Protein AF-A0A937VZU4-F1 (afdb_monomer_lite)

InterPro domains:
  IPR018833 Rv2993c-like, N-terminal [PF10370] (1-71)
  IPR036663 Fumarylacetoacetase-like, C-terminal domain superfamily [G3DSA:3.90.850.10] (1-90)
  IPR051121 Fumarylacetoacetate hydrolase [PTHR42796] (1-89)

Foldseek 3Di:
DAWFFKDAPNQTFIWHDDPQKTQGLVPPPDPADRALVSLCVVPPVSVVSRVCSVVVPPRIDGNVRIGTDDSHNDDPDDDDDPPPDPVNVD

Organism: Tectimicrobiota bacterium (NCBI:txid2528274)

Sequence (90 aa):
MKLVTFTHAGSTRVGTVVGEEVADVSGQGRNVPQDMLAFLEQGASAMAQAREVEASGRGRLALADVCLEAPIRRPPKILAVGLNYRDHIE

Structure (mmCIF, N/CA/C/O backbone):
data_AF-A0A937VZU4-F1
#
_entry.id   AF-A0A937VZU4-F1
#
loop_
_atom_site.group_PDB
_atom_site.id
_atom_site.type_symbol
_atom_site.label_atom_id
_atom_site.label_alt_id
_atom_site.label_comp_id
_atom_site.label_asym_id
_atom_site.label_entity_id
_atom_site.label_seq_id
_atom_site.pdbx_PDB_ins_code
_atom_site.Cartn_x
_atom_site.Cartn_y
_atom_site.Cartn_z
_atom_site.occupancy
_atom_site.B_iso_or_equiv
_atom_site.auth_seq_id
_atom_site.auth_comp_id
_atom_site.auth_asym_id
_atom_site.auth_atom_id
_atom_site.pdbx_PDB_model_num
ATOM 1 N N . MET A 1 1 ? 3.482 -9.746 6.225 1.00 91.88 1 MET A N 1
ATOM 2 C CA . MET A 1 1 ? 2.832 -8.444 6.005 1.00 91.88 1 MET A CA 1
ATOM 3 C C . MET A 1 1 ? 2.856 -8.087 4.529 1.00 91.88 1 MET A C 1
ATOM 5 O O . MET A 1 1 ? 3.917 -8.146 3.916 1.00 91.88 1 MET A O 1
ATOM 9 N N . LYS A 1 2 ? 1.700 -7.710 3.984 1.00 96.38 2 LYS A N 1
ATOM 10 C C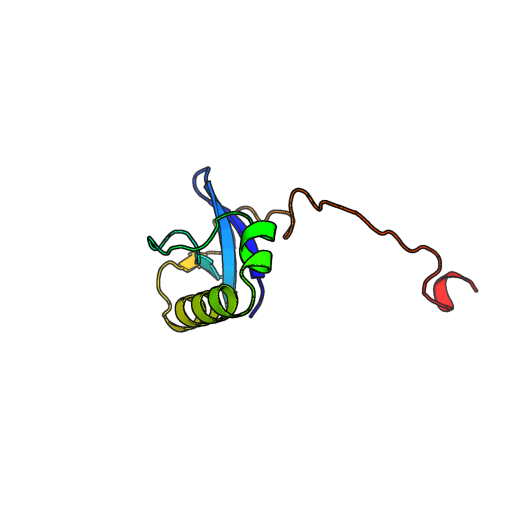A . LYS A 1 2 ? 1.542 -7.133 2.644 1.00 96.38 2 LYS A CA 1
ATOM 11 C C . LYS A 1 2 ? 1.020 -5.706 2.817 1.00 96.38 2 LYS A C 1
ATOM 13 O O . LYS A 1 2 ? -0.103 -5.551 3.281 1.00 96.38 2 LYS A O 1
ATOM 18 N N . LEU A 1 3 ? 1.830 -4.691 2.521 1.00 96.94 3 LEU A N 1
ATOM 19 C CA . LEU A 1 3 ? 1.418 -3.285 2.614 1.00 96.94 3 LEU A CA 1
ATOM 20 C C . LEU A 1 3 ? 0.566 -2.893 1.406 1.00 96.94 3 LEU A C 1
ATOM 22 O O . LEU A 1 3 ? 0.809 -3.370 0.297 1.00 96.94 3 LEU A O 1
ATOM 26 N N . VAL A 1 4 ? -0.398 -2.002 1.615 1.00 97.69 4 VAL A N 1
ATOM 27 C CA . VAL A 1 4 ? -1.275 -1.505 0.557 1.00 97.69 4 VAL A CA 1
ATOM 28 C C . VAL A 1 4 ? -1.621 -0.038 0.772 1.00 97.69 4 VAL A C 1
ATOM 30 O O . VAL A 1 4 ? -1.757 0.411 1.908 1.00 97.69 4 VAL A O 1
ATOM 33 N N . THR A 1 5 ? -1.780 0.698 -0.326 1.00 97.88 5 THR A N 1
ATOM 34 C CA . THR A 1 5 ? -2.472 1.989 -0.325 1.00 97.88 5 THR A CA 1
ATOM 35 C C . THR A 1 5 ? -3.868 1.743 -0.866 1.00 97.88 5 THR A C 1
ATOM 37 O O . THR A 1 5 ? -4.019 1.140 -1.928 1.00 97.88 5 THR A O 1
ATOM 40 N N . PHE A 1 6 ? -4.889 2.157 -0.127 1.00 97.56 6 PHE A N 1
ATOM 41 C CA . PHE A 1 6 ? -6.278 1.914 -0.496 1.00 97.56 6 PHE A CA 1
ATOM 42 C C . PHE A 1 6 ? -7.124 3.157 -0.255 1.00 97.56 6 PHE A C 1
ATOM 44 O O . PHE A 1 6 ? -6.832 3.954 0.639 1.00 97.56 6 PHE A O 1
ATOM 51 N N . THR A 1 7 ? -8.192 3.297 -1.029 1.00 97.50 7 THR A N 1
ATOM 52 C CA . THR A 1 7 ? -9.209 4.327 -0.852 1.00 97.50 7 THR A CA 1
ATOM 53 C C . THR A 1 7 ? -10.503 3.683 -0.366 1.00 97.50 7 THR A C 1
ATOM 55 O O . THR A 1 7 ? -11.013 2.748 -0.979 1.00 97.50 7 THR A O 1
ATOM 58 N N . HIS A 1 8 ? -11.050 4.194 0.737 1.00 96.44 8 HIS A N 1
ATOM 59 C CA . HIS A 1 8 ? -12.345 3.782 1.282 1.00 96.44 8 HIS A CA 1
ATOM 60 C C . HIS A 1 8 ? -13.087 5.006 1.820 1.00 96.44 8 HIS A C 1
ATOM 62 O O . HIS A 1 8 ? -12.502 5.802 2.559 1.00 96.44 8 HIS A O 1
ATOM 68 N N . ALA A 1 9 ? -14.361 5.159 1.442 1.00 94.50 9 ALA A N 1
ATOM 69 C CA . ALA A 1 9 ? -15.200 6.308 1.800 1.00 94.50 9 ALA A CA 1
ATOM 70 C C . ALA A 1 9 ? -14.534 7.675 1.508 1.00 94.50 9 ALA A C 1
ATOM 72 O O . ALA A 1 9 ? -14.586 8.597 2.316 1.00 94.50 9 ALA A O 1
ATOM 73 N N . GLY A 1 10 ? -13.854 7.791 0.360 1.00 95.25 10 GLY A N 1
ATOM 74 C CA . GLY A 1 10 ? -13.184 9.025 -0.075 1.00 95.25 10 GLY A CA 1
ATOM 75 C C . GLY A 1 10 ? -11.852 9.338 0.620 1.00 95.25 10 GLY A C 1
ATOM 76 O O . GLY A 1 10 ? -11.224 10.341 0.291 1.00 95.25 10 GLY A O 1
ATOM 77 N N . SER A 1 11 ? -11.391 8.490 1.545 1.00 93.81 11 SER A N 1
ATOM 78 C CA . SER A 1 11 ? -10.098 8.638 2.222 1.00 93.81 11 SER A CA 1
ATOM 79 C C . SER A 1 11 ? -9.100 7.593 1.726 1.00 93.81 11 SER A C 1
ATOM 81 O O . SER A 1 11 ? -9.364 6.390 1.810 1.00 93.81 11 SER A O 1
ATOM 83 N N . THR A 1 12 ? -7.956 8.064 1.224 1.00 95.81 12 THR A N 1
ATOM 84 C CA . THR A 1 12 ? -6.821 7.233 0.796 1.00 95.81 12 THR A CA 1
ATOM 85 C C . THR A 1 12 ? -5.797 7.103 1.918 1.00 95.81 12 THR A C 1
ATOM 87 O O . THR A 1 12 ? -5.375 8.111 2.482 1.00 95.81 12 THR A O 1
ATOM 90 N N . ARG A 1 13 ? -5.394 5.871 2.237 1.00 94.94 13 ARG A N 1
ATOM 91 C CA . ARG A 1 13 ? -4.612 5.550 3.439 1.00 94.94 13 ARG A CA 1
ATOM 92 C C . ARG A 1 13 ? -3.755 4.295 3.275 1.00 94.94 13 ARG A C 1
ATOM 94 O O . ARG A 1 13 ? -3.959 3.507 2.351 1.00 94.94 13 ARG A O 1
ATOM 101 N N . VAL A 1 14 ? -2.813 4.109 4.202 1.00 95.69 14 VAL A N 1
ATOM 102 C CA . VAL A 1 14 ? -1.971 2.909 4.313 1.00 95.69 14 VAL A CA 1
ATOM 103 C C . VAL A 1 14 ? -2.690 1.820 5.109 1.00 95.69 14 VAL A C 1
ATOM 105 O O . VAL A 1 14 ? -3.237 2.065 6.187 1.00 95.69 14 VAL A O 1
ATOM 108 N N . GLY A 1 15 ? -2.641 0.596 4.593 1.00 95.62 15 GLY A N 1
ATOM 109 C CA . GLY A 1 15 ? -3.157 -0.599 5.246 1.00 95.62 15 GLY A CA 1
ATOM 110 C C . GLY A 1 15 ? -2.244 -1.812 5.093 1.00 95.62 15 GLY A C 1
ATOM 111 O O . GLY A 1 15 ? -1.230 -1.773 4.388 1.00 95.62 15 GLY A O 1
ATOM 112 N N . THR A 1 16 ? -2.631 -2.918 5.730 1.00 96.06 16 THR A N 1
ATOM 113 C CA . THR A 1 16 ? -2.041 -4.244 5.499 1.00 96.06 16 THR A CA 1
ATOM 114 C C . THR A 1 16 ? -3.100 -5.246 5.049 1.00 96.06 16 THR A C 1
ATOM 116 O O . THR A 1 16 ? -4.195 -5.289 5.602 1.00 96.06 16 THR A O 1
ATOM 119 N N . VAL A 1 17 ? -2.790 -6.064 4.042 1.00 97.06 17 VAL A N 1
ATOM 120 C CA . VAL A 1 17 ? -3.696 -7.120 3.563 1.00 97.06 17 VAL A CA 1
ATOM 121 C C . VAL A 1 17 ? -3.526 -8.378 4.414 1.00 97.06 17 VAL A C 1
ATOM 123 O O . VAL A 1 17 ? -2.412 -8.899 4.534 1.00 97.06 17 VAL A O 1
ATOM 126 N N . VAL A 1 18 ? -4.636 -8.889 4.951 1.00 95.88 18 VAL A N 1
ATOM 127 C CA . VAL A 1 18 ? -4.733 -10.152 5.699 1.00 95.88 18 VAL A CA 1
ATOM 128 C C . VAL A 1 18 ? -5.900 -10.955 5.142 1.00 95.88 18 VAL A C 1
ATOM 130 O O . VAL A 1 18 ? -7.053 -10.586 5.330 1.00 95.88 18 VAL A O 1
ATOM 133 N N . GLY A 1 19 ? -5.605 -12.051 4.439 1.00 95.81 19 GLY A N 1
ATOM 134 C CA . GLY A 1 19 ? -6.638 -12.800 3.720 1.00 95.81 19 GLY A CA 1
ATOM 135 C C . GLY A 1 19 ? -7.348 -11.911 2.694 1.00 95.81 19 GLY A C 1
ATOM 136 O O . GLY A 1 19 ? -6.686 -11.320 1.841 1.00 95.81 19 GLY A O 1
ATOM 137 N N . GLU A 1 20 ? -8.671 -11.806 2.817 1.00 96.94 20 GLU A N 1
ATOM 138 C CA . GLU A 1 20 ? -9.543 -10.963 1.985 1.00 96.94 20 GLU A CA 1
ATOM 139 C C . GLU A 1 20 ? -9.940 -9.652 2.676 1.00 96.94 20 GLU A C 1
ATOM 141 O O . GLU A 1 20 ? -10.946 -9.038 2.335 1.00 96.94 20 GLU A O 1
ATOM 146 N N . GLU A 1 21 ? -9.153 -9.207 3.652 1.00 97.69 21 GLU A N 1
ATOM 147 C CA . GLU A 1 21 ? -9.398 -7.971 4.386 1.00 97.69 21 GLU A CA 1
ATOM 148 C C . GLU A 1 21 ? -8.183 -7.042 4.345 1.00 97.69 21 GLU A C 1
ATOM 150 O O . GLU A 1 21 ? -7.029 -7.466 4.226 1.00 97.69 21 GLU A O 1
ATOM 155 N N . VAL A 1 22 ? -8.445 -5.751 4.525 1.00 97.06 22 VAL A N 1
ATOM 156 C CA . VAL A 1 22 ? -7.445 -4.713 4.759 1.00 97.06 22 VAL A CA 1
ATOM 157 C C . VAL A 1 22 ? -7.556 -4.244 6.206 1.00 97.06 22 VAL A C 1
ATOM 159 O O . VAL A 1 22 ? -8.608 -3.782 6.637 1.00 97.06 22 VAL A O 1
ATOM 162 N N . ALA A 1 23 ? -6.466 -4.355 6.966 1.00 95.19 23 ALA A N 1
ATOM 163 C CA . ALA A 1 23 ? -6.301 -3.634 8.225 1.00 95.19 23 ALA A CA 1
ATOM 164 C C . ALA A 1 23 ? -5.906 -2.192 7.926 1.00 95.19 23 ALA A C 1
ATOM 166 O O . ALA A 1 23 ? -4.839 -1.948 7.360 1.00 95.19 23 ALA A O 1
ATOM 167 N N . ASP A 1 24 ? -6.727 -1.242 8.350 1.00 93.88 24 ASP A N 1
ATOM 168 C CA . ASP A 1 24 ? -6.386 0.171 8.270 1.00 93.88 24 ASP A CA 1
ATOM 169 C C . ASP A 1 24 ? -5.389 0.569 9.367 1.00 93.88 24 ASP A C 1
ATOM 171 O O . ASP A 1 24 ? -5.725 0.629 10.553 1.00 93.88 24 ASP A O 1
ATOM 175 N N . VAL A 1 25 ? -4.153 0.869 8.962 1.00 90.62 25 VAL A N 1
ATOM 176 C CA . VAL A 1 25 ? -3.065 1.225 9.884 1.00 90.62 25 VAL A CA 1
ATOM 177 C C . VAL A 1 25 ? -3.199 2.671 10.376 1.00 90.62 25 VAL A C 1
ATOM 179 O O . VAL A 1 25 ? -2.822 2.980 11.507 1.00 90.62 25 VAL A O 1
ATOM 182 N N . SER A 1 26 ? -3.755 3.555 9.546 1.00 81.38 26 SER A N 1
ATOM 183 C CA . SER A 1 26 ? -3.774 5.007 9.782 1.00 81.38 26 SER A CA 1
ATOM 184 C C . SER A 1 26 ? -5.092 5.532 10.372 1.00 81.38 26 SER A C 1
ATOM 186 O O . SER A 1 26 ? -5.103 6.569 11.030 1.00 81.38 26 SER A O 1
ATOM 188 N N . GLY A 1 27 ? -6.209 4.818 10.198 1.00 74.31 27 GLY A N 1
ATOM 189 C CA . GLY A 1 27 ? -7.540 5.251 10.646 1.00 74.31 27 GLY A CA 1
ATOM 190 C C . GLY A 1 27 ? -7.843 5.059 12.135 1.00 74.31 27 GLY A C 1
ATOM 191 O O . GLY A 1 27 ? -8.900 5.473 12.597 1.00 74.31 27 GLY A O 1
ATOM 192 N N . GLN A 1 28 ? -6.937 4.457 12.910 1.00 68.81 28 GLN A N 1
ATOM 193 C CA . GLN A 1 28 ? -7.145 4.129 14.332 1.00 68.81 28 GLN A CA 1
ATOM 194 C C . GLN A 1 28 ? -6.665 5.240 15.295 1.00 68.81 28 GLN A C 1
ATOM 196 O O . GLN A 1 28 ? -6.308 4.954 16.436 1.00 68.81 28 GLN A O 1
ATOM 201 N N . GLY A 1 29 ? -6.581 6.500 14.846 1.00 65.50 29 GLY A N 1
ATOM 202 C CA . GLY A 1 29 ? -6.062 7.614 15.663 1.00 65.50 29 GLY A CA 1
ATOM 203 C C . GLY A 1 29 ? -4.573 7.484 16.017 1.00 65.50 29 GLY A C 1
ATOM 204 O O . GLY A 1 29 ? -4.096 8.104 16.967 1.00 65.50 29 GLY A O 1
ATOM 205 N N . ARG A 1 30 ? -3.840 6.646 15.275 1.00 71.06 30 ARG A N 1
ATOM 206 C CA . ARG A 1 30 ? -2.405 6.425 15.456 1.00 71.06 30 ARG A CA 1
ATOM 207 C C . ARG A 1 30 ? -1.609 7.541 14.787 1.00 71.06 30 ARG A C 1
ATOM 209 O O . ARG A 1 30 ? -2.013 8.061 13.750 1.00 71.06 30 ARG A O 1
ATOM 216 N N . ASN A 1 31 ? -0.442 7.860 15.346 1.00 79.88 31 ASN A N 1
ATOM 217 C CA . ASN A 1 31 ? 0.510 8.789 14.734 1.00 79.88 31 ASN A CA 1
ATOM 218 C C . ASN A 1 31 ? 1.283 8.097 13.599 1.00 79.88 31 ASN A C 1
ATOM 220 O O . ASN A 1 31 ? 2.488 7.869 13.695 1.00 79.88 31 ASN A O 1
ATOM 224 N N . VAL A 1 32 ? 0.553 7.690 12.561 1.00 86.06 32 VAL A N 1
ATOM 225 C CA . VAL A 1 32 ? 1.085 7.027 11.374 1.00 86.06 32 VAL A CA 1
ATOM 226 C C . VAL A 1 32 ? 0.626 7.808 10.142 1.00 86.06 32 VAL A C 1
ATOM 228 O O . VAL A 1 32 ? -0.566 8.105 10.026 1.00 86.06 32 VAL A O 1
ATOM 231 N N . PRO A 1 33 ? 1.533 8.147 9.212 1.00 90.81 33 PRO A N 1
ATOM 232 C CA . PRO A 1 33 ? 1.168 8.837 7.986 1.00 90.81 33 PRO A CA 1
ATOM 233 C C . PRO A 1 33 ? 0.161 8.036 7.156 1.00 90.81 33 PRO A C 1
ATOM 235 O O . PRO A 1 33 ? 0.240 6.814 7.055 1.00 90.81 33 PRO A O 1
ATOM 238 N N . GLN A 1 34 ? -0.770 8.746 6.520 1.00 92.25 34 GLN A N 1
ATOM 239 C CA . GLN A 1 34 ? -1.713 8.155 5.562 1.00 92.25 34 GLN A CA 1
ATOM 240 C C . GLN A 1 34 ? -1.078 7.929 4.181 1.00 92.25 34 GLN A C 1
ATOM 242 O O . GLN A 1 34 ? -1.613 7.176 3.372 1.00 92.25 34 GLN A O 1
ATOM 247 N N . ASP A 1 35 ? 0.054 8.579 3.907 1.00 93.88 35 ASP A N 1
ATOM 248 C CA . ASP A 1 35 ? 0.825 8.423 2.676 1.00 93.88 35 ASP A CA 1
ATOM 249 C C . ASP A 1 35 ? 1.903 7.339 2.840 1.00 93.88 35 ASP A C 1
ATOM 251 O O . ASP A 1 35 ? 2.630 7.321 3.835 1.00 93.88 35 ASP A O 1
ATOM 255 N N . MET A 1 36 ? 2.019 6.444 1.853 1.00 96.50 36 MET A N 1
ATOM 256 C CA . MET A 1 36 ? 2.949 5.312 1.907 1.00 96.50 36 MET A CA 1
ATOM 257 C C . MET A 1 36 ? 4.415 5.743 1.943 1.00 96.50 36 MET A C 1
ATOM 259 O O . MET A 1 36 ? 5.215 5.090 2.605 1.00 96.50 36 MET A O 1
ATOM 263 N N . LEU A 1 37 ? 4.796 6.816 1.246 1.00 96.25 37 LEU A N 1
ATOM 264 C CA . LEU A 1 37 ? 6.189 7.255 1.250 1.00 96.25 37 LEU A CA 1
ATOM 265 C C . LEU A 1 37 ? 6.569 7.751 2.648 1.00 96.25 37 LEU A C 1
ATOM 267 O O . LEU A 1 37 ? 7.525 7.245 3.230 1.00 96.25 37 LEU A O 1
ATOM 271 N N . ALA A 1 38 ? 5.750 8.634 3.225 1.00 94.88 38 ALA A N 1
ATOM 272 C CA . ALA A 1 38 ? 5.949 9.12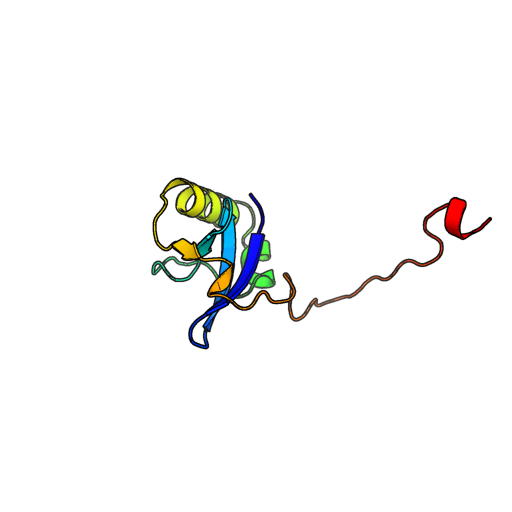4 4.588 1.00 94.88 38 ALA A CA 1
ATOM 273 C C . ALA A 1 38 ? 5.900 7.991 5.634 1.00 94.88 38 ALA A C 1
ATOM 275 O O . ALA A 1 38 ? 6.654 8.002 6.606 1.00 94.88 38 ALA A O 1
ATOM 276 N N . PHE A 1 39 ? 5.036 6.988 5.436 1.00 95.50 39 PHE A N 1
ATOM 277 C CA . PHE A 1 39 ? 4.998 5.783 6.268 1.00 95.50 39 PHE A CA 1
ATOM 278 C C . PHE A 1 39 ? 6.330 5.019 6.227 1.00 95.50 39 PHE A C 1
ATOM 280 O O . PHE A 1 39 ? 6.873 4.663 7.272 1.00 95.50 39 PHE A O 1
ATOM 287 N N . LEU A 1 40 ? 6.874 4.783 5.030 1.00 95.62 40 LEU A N 1
ATOM 288 C CA . LEU A 1 40 ? 8.136 4.061 4.850 1.00 95.62 40 LEU A CA 1
ATOM 289 C C . LEU A 1 40 ? 9.333 4.844 5.406 1.00 95.62 40 LEU A C 1
ATOM 291 O O . LEU A 1 40 ? 10.235 4.238 5.983 1.00 95.62 40 LEU A O 1
ATOM 295 N N . GLU A 1 41 ? 9.328 6.173 5.289 1.00 95.38 41 GLU A N 1
ATOM 296 C CA . GLU A 1 41 ? 10.369 7.058 5.832 1.00 95.38 41 GLU A CA 1
ATOM 297 C C . GLU A 1 41 ? 10.484 6.987 7.363 1.00 95.38 41 GLU A C 1
ATOM 299 O O . GLU A 1 41 ? 11.574 7.160 7.907 1.00 95.38 41 GLU A O 1
ATOM 304 N N . GLN A 1 42 ? 9.398 6.663 8.074 1.00 94.50 42 GLN A N 1
ATOM 305 C CA . GLN A 1 42 ? 9.441 6.416 9.523 1.00 94.50 42 GLN A CA 1
ATOM 306 C C . GLN A 1 42 ? 10.113 5.082 9.897 1.00 94.50 42 GLN A C 1
ATOM 308 O O . GLN A 1 42 ? 10.489 4.870 11.054 1.00 94.50 42 GLN A O 1
ATOM 313 N N . GLY A 1 43 ? 10.283 4.172 8.937 1.00 94.62 43 GLY A N 1
ATOM 314 C CA . GLY A 1 43 ? 11.044 2.941 9.103 1.00 94.62 43 GLY A CA 1
ATOM 315 C C . GLY A 1 43 ? 10.464 1.985 10.151 1.00 94.62 43 GLY A C 1
ATOM 316 O O . GLY A 1 43 ? 9.282 1.639 10.141 1.00 94.62 43 GLY A O 1
ATOM 317 N N . ALA A 1 44 ? 11.326 1.494 11.045 1.00 95.06 44 ALA A N 1
ATOM 318 C CA . ALA A 1 44 ? 11.012 0.372 11.932 1.00 95.06 44 ALA A CA 1
ATOM 319 C C . ALA A 1 44 ? 9.835 0.637 12.889 1.00 95.06 44 ALA A C 1
ATOM 321 O O . ALA A 1 44 ? 9.076 -0.289 13.182 1.00 95.06 44 ALA A O 1
ATOM 322 N N . SER A 1 45 ? 9.654 1.878 13.352 1.00 92.88 45 SER A N 1
ATOM 323 C CA . SER A 1 45 ? 8.568 2.234 14.273 1.00 92.88 45 SER A CA 1
ATOM 324 C C . SER A 1 45 ? 7.196 2.117 13.602 1.00 92.88 45 SER A C 1
ATOM 326 O O . SER A 1 45 ? 6.285 1.513 14.167 1.00 92.88 45 SER A O 1
ATOM 328 N N . ALA A 1 46 ? 7.052 2.615 12.373 1.00 93.31 46 ALA A N 1
ATOM 329 C CA . ALA A 1 46 ? 5.829 2.486 11.585 1.00 93.31 46 ALA A CA 1
ATOM 330 C C . ALA A 1 46 ? 5.549 1.022 11.206 1.00 93.31 46 ALA A C 1
ATOM 332 O O . ALA A 1 46 ? 4.411 0.557 11.297 1.00 93.31 46 ALA A O 1
ATOM 333 N N . MET A 1 47 ? 6.592 0.250 10.882 1.00 95.00 47 MET A N 1
ATOM 334 C CA . MET A 1 47 ? 6.454 -1.182 10.596 1.00 95.00 47 MET A CA 1
ATOM 335 C C . MET A 1 47 ? 5.996 -1.990 11.816 1.00 95.00 47 MET A C 1
ATOM 337 O O . MET A 1 47 ? 5.172 -2.891 11.668 1.00 95.00 47 MET A O 1
ATOM 341 N N . ALA A 1 48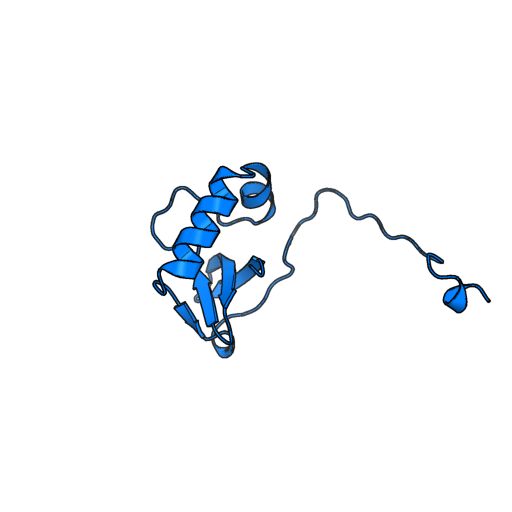 ? 6.499 -1.685 13.016 1.00 94.12 48 ALA A N 1
ATOM 342 C CA . ALA A 1 48 ? 6.038 -2.321 14.252 1.00 94.12 48 ALA A CA 1
ATOM 343 C C . ALA A 1 48 ? 4.555 -2.014 14.506 1.00 94.12 48 ALA A C 1
ATOM 345 O O . ALA A 1 48 ? 3.763 -2.925 14.743 1.00 94.12 48 ALA A O 1
ATOM 346 N N . GLN A 1 49 ? 4.159 -0.753 14.330 1.00 91.75 49 GLN A N 1
ATOM 347 C CA . GLN A 1 49 ? 2.768 -0.329 14.441 1.00 91.75 49 GLN A CA 1
ATOM 348 C C . GLN A 1 49 ? 1.845 -1.044 13.442 1.00 91.75 49 GLN A C 1
ATOM 350 O O . GLN A 1 49 ? 0.769 -1.501 13.822 1.00 91.75 49 GLN A O 1
ATOM 355 N N . ALA A 1 50 ? 2.270 -1.209 12.187 1.00 93.00 50 ALA A N 1
ATOM 356 C CA . ALA A 1 50 ? 1.504 -1.960 11.196 1.00 93.00 50 ALA A CA 1
ATOM 357 C C . ALA A 1 50 ? 1.335 -3.440 11.584 1.00 93.00 50 ALA A C 1
ATOM 359 O O . ALA A 1 50 ? 0.253 -3.993 11.393 1.00 93.00 50 ALA A O 1
ATOM 360 N N . ARG A 1 51 ? 2.357 -4.075 12.184 1.00 94.69 51 ARG A N 1
ATOM 361 C CA . ARG A 1 51 ? 2.255 -5.456 12.702 1.00 94.69 51 ARG A CA 1
ATOM 362 C C . ARG A 1 51 ? 1.254 -5.566 13.844 1.00 94.69 51 ARG A C 1
ATOM 364 O O . ARG A 1 51 ? 0.499 -6.528 13.889 1.00 94.69 51 ARG A O 1
ATOM 371 N N . GLU A 1 52 ? 1.242 -4.598 14.756 1.00 92.94 52 GLU A N 1
ATOM 372 C CA . GLU A 1 52 ? 0.281 -4.572 15.863 1.00 92.94 52 GLU A CA 1
ATOM 373 C C . GLU A 1 52 ? -1.156 -4.462 15.353 1.00 92.94 52 GLU A C 1
ATOM 375 O O . GLU A 1 52 ? -2.025 -5.203 15.807 1.00 92.94 52 GLU A O 1
ATOM 380 N N . VAL A 1 53 ? -1.408 -3.580 14.380 1.00 91.62 53 VAL A N 1
ATOM 381 C CA . VAL A 1 53 ? -2.735 -3.453 13.761 1.00 91.62 53 VAL A CA 1
ATOM 382 C C . VAL A 1 53 ? -3.108 -4.752 13.042 1.00 91.62 53 VAL A C 1
ATOM 384 O O . VAL A 1 53 ? -4.202 -5.273 13.269 1.00 91.62 53 VAL A O 1
ATOM 387 N N . GLU A 1 54 ? -2.180 -5.325 12.264 1.00 92.75 54 GLU A N 1
ATOM 388 C CA . GLU A 1 54 ? -2.350 -6.616 11.584 1.00 92.75 54 GLU A CA 1
ATOM 389 C C . GLU A 1 54 ? -2.706 -7.740 12.570 1.00 92.75 54 GLU A C 1
ATOM 391 O O . GLU A 1 54 ? -3.579 -8.548 12.272 1.00 92.75 54 GLU A O 1
ATOM 396 N N . ALA A 1 55 ? -2.089 -7.779 13.752 1.00 93.44 55 ALA A N 1
ATOM 397 C CA . ALA A 1 55 ? -2.362 -8.788 14.776 1.00 93.44 55 ALA A CA 1
ATOM 398 C C . ALA A 1 55 ? -3.645 -8.514 15.580 1.00 93.44 55 ALA A C 1
ATOM 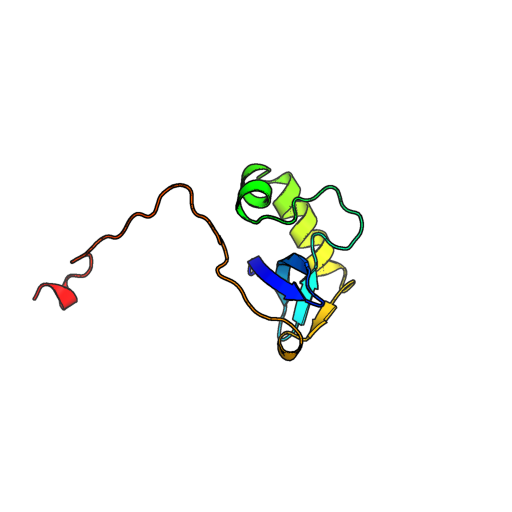400 O O . ALA A 1 55 ? -4.280 -9.448 16.061 1.00 93.44 55 ALA A O 1
ATOM 401 N N . SER A 1 56 ? -4.042 -7.247 15.731 1.00 90.50 56 SER A N 1
ATOM 402 C CA . SER A 1 56 ? -5.188 -6.860 16.567 1.00 90.50 56 SER A CA 1
ATOM 403 C C . SER A 1 56 ? -6.545 -7.308 16.019 1.00 90.50 56 SER A C 1
ATOM 405 O O . SER A 1 56 ? -7.507 -7.401 16.780 1.00 90.50 56 SER A O 1
ATOM 407 N N . GLY A 1 57 ? -6.650 -7.505 14.700 1.00 85.12 57 GLY A N 1
ATOM 408 C CA . GLY A 1 57 ? -7.919 -7.787 14.021 1.00 85.12 57 GLY A CA 1
ATOM 409 C C . GLY A 1 57 ? -8.926 -6.627 14.027 1.00 85.12 57 GLY A C 1
ATOM 410 O O . GLY A 1 57 ? -10.051 -6.807 13.573 1.00 85.12 57 GLY A O 1
ATOM 411 N N . ARG A 1 58 ? -8.561 -5.441 14.530 1.00 82.62 58 ARG A N 1
ATOM 412 C CA . ARG A 1 58 ? -9.441 -4.263 14.573 1.00 82.62 58 ARG A CA 1
ATOM 413 C C . ARG A 1 58 ? -9.347 -3.459 13.279 1.00 82.62 58 ARG A C 1
ATOM 415 O O . ARG A 1 58 ? -8.305 -3.438 12.634 1.00 82.62 58 ARG A O 1
ATOM 422 N N . GLY A 1 59 ? -10.426 -2.752 12.934 1.00 79.69 59 GLY A N 1
ATOM 423 C CA . GLY A 1 59 ? -10.438 -1.855 11.771 1.00 79.69 59 GLY A CA 1
ATOM 424 C C . GLY A 1 59 ? -10.246 -2.582 10.440 1.00 79.69 59 GLY A C 1
ATOM 425 O O . GLY A 1 59 ? -9.553 -2.066 9.563 1.00 79.69 59 GLY A O 1
ATOM 426 N N . ARG A 1 60 ? -10.809 -3.791 10.325 1.00 92.94 60 ARG A N 1
ATOM 427 C CA . ARG A 1 60 ? -10.835 -4.566 9.086 1.00 92.94 60 ARG A CA 1
ATOM 428 C C . ARG A 1 60 ? -11.893 -4.019 8.144 1.00 92.94 60 ARG A C 1
ATOM 430 O O . ARG A 1 60 ? -13.006 -3.709 8.561 1.00 92.94 60 ARG A O 1
ATOM 437 N N . LEU A 1 61 ? -11.520 -3.926 6.881 1.00 95.81 61 LEU A N 1
ATOM 438 C CA . LEU A 1 61 ? -12.403 -3.636 5.764 1.00 95.81 61 LEU A CA 1
ATOM 439 C C . LEU A 1 61 ? -12.301 -4.808 4.798 1.00 95.81 61 LEU A C 1
ATOM 441 O O . LEU A 1 61 ? -11.190 -5.294 4.571 1.00 95.81 61 LEU A O 1
ATOM 445 N N . ALA A 1 62 ? -13.413 -5.259 4.222 1.00 97.50 62 ALA A N 1
ATOM 446 C CA . ALA A 1 62 ? -13.335 -6.277 3.185 1.00 97.50 62 ALA A CA 1
ATOM 447 C C . ALA A 1 62 ? -12.553 -5.717 1.990 1.00 97.50 62 ALA A C 1
ATOM 449 O O . ALA A 1 62 ? -12.722 -4.560 1.604 1.00 97.50 62 ALA A O 1
ATOM 450 N N . LEU A 1 63 ? -11.696 -6.535 1.383 1.00 97.88 63 LEU A N 1
ATOM 451 C CA . LEU A 1 63 ? -10.898 -6.137 0.225 1.00 97.88 63 LEU A CA 1
ATOM 452 C C . LEU A 1 63 ? -11.790 -5.731 -0.960 1.00 97.88 63 LEU A C 1
ATOM 454 O O . LEU A 1 63 ? -11.411 -4.868 -1.744 1.00 97.88 63 LEU A O 1
ATOM 458 N N . ALA A 1 64 ? -12.984 -6.320 -1.054 1.00 98.06 64 ALA A N 1
ATOM 459 C CA . ALA A 1 64 ? -13.994 -5.983 -2.052 1.00 98.06 64 ALA A CA 1
ATOM 460 C C . ALA A 1 64 ? -14.630 -4.592 -1.850 1.00 98.06 64 ALA A C 1
ATOM 462 O O . ALA A 1 64 ? -15.149 -4.026 -2.810 1.00 98.06 64 ALA A O 1
ATOM 463 N N . ASP A 1 65 ? -14.561 -4.029 -0.639 1.00 97.75 65 ASP A N 1
ATOM 464 C CA . ASP A 1 65 ? -15.176 -2.739 -0.290 1.00 97.75 65 ASP A CA 1
ATOM 465 C C . ASP A 1 65 ? -14.205 -1.555 -0.435 1.00 97.75 65 ASP A C 1
ATOM 467 O O . ASP A 1 65 ? -14.561 -0.403 -0.171 1.00 97.75 65 ASP A O 1
ATOM 471 N N . VAL A 1 66 ? -12.958 -1.813 -0.839 1.00 97.88 66 VAL A N 1
ATOM 472 C CA . VAL A 1 66 ? -11.928 -0.782 -0.992 1.00 97.88 66 VAL A CA 1
ATOM 473 C C . VAL A 1 66 ? -11.440 -0.689 -2.433 1.00 97.88 66 VAL A C 1
ATOM 475 O O . VAL A 1 66 ? -11.360 -1.677 -3.157 1.00 97.88 66 VAL A O 1
ATOM 478 N N . CYS A 1 67 ? -11.042 0.511 -2.849 1.00 98.50 67 CYS A N 1
ATOM 479 C CA . CYS A 1 67 ? -10.308 0.699 -4.096 1.00 98.50 67 CYS A CA 1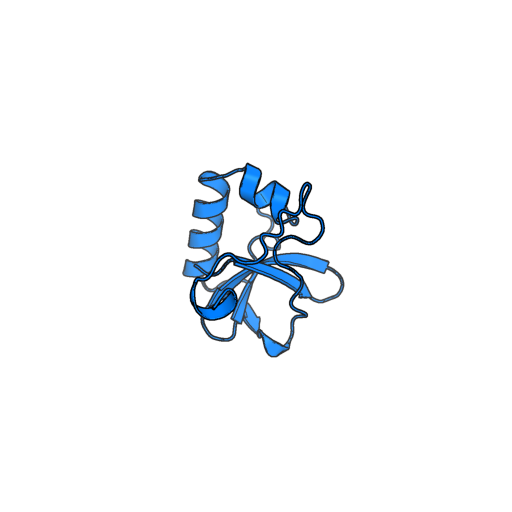
ATOM 480 C C . CYS A 1 67 ? -8.811 0.558 -3.812 1.00 98.50 67 CYS A C 1
ATOM 482 O O . CYS A 1 67 ? -8.260 1.321 -3.016 1.00 98.50 67 CYS A O 1
ATOM 484 N N . LEU A 1 68 ? -8.147 -0.412 -4.441 1.00 98.19 68 LEU A N 1
ATOM 485 C CA . LEU A 1 68 ? -6.696 -0.543 -4.347 1.00 98.19 68 LEU A CA 1
ATOM 486 C C . LEU A 1 68 ? -6.012 0.497 -5.233 1.00 98.19 68 LEU A C 1
ATOM 488 O O . LEU A 1 68 ? -6.286 0.594 -6.426 1.00 98.19 68 LEU A O 1
ATOM 492 N N . GLU A 1 69 ? -5.091 1.246 -4.642 1.00 98.38 69 GLU A N 1
ATOM 493 C CA . GLU A 1 69 ? -4.285 2.245 -5.332 1.00 98.38 69 GLU A CA 1
ATOM 494 C C . GLU A 1 69 ? -2.891 1.683 -5.640 1.00 98.38 69 GLU A C 1
ATOM 496 O O . GLU A 1 69 ? -2.467 0.651 -5.107 1.00 98.38 69 GLU A O 1
ATOM 501 N N . ALA A 1 70 ? -2.113 2.411 -6.443 1.00 97.62 70 ALA A N 1
ATOM 502 C CA . ALA A 1 70 ? -0.677 2.167 -6.514 1.00 97.62 70 ALA A CA 1
ATOM 503 C C . ALA A 1 70 ? -0.064 2.254 -5.096 1.00 97.62 70 ALA A C 1
ATOM 505 O O . ALA A 1 70 ? -0.305 3.254 -4.408 1.00 97.62 70 ALA A O 1
ATOM 506 N N . PRO A 1 71 ? 0.754 1.272 -4.650 1.00 95.94 71 PRO A N 1
ATOM 507 C CA . PRO A 1 71 ? 1.327 1.278 -3.304 1.00 95.94 71 PRO A CA 1
ATOM 508 C C . PRO A 1 71 ? 2.048 2.587 -2.981 1.00 95.94 71 PRO A C 1
ATOM 510 O O . PRO A 1 71 ? 1.825 3.162 -1.925 1.00 95.94 71 PRO A O 1
ATOM 513 N N . ILE A 1 72 ? 2.829 3.116 -3.926 1.00 97.00 72 ILE A N 1
ATOM 514 C CA . ILE A 1 72 ? 3.394 4.466 -3.866 1.00 97.00 72 ILE A CA 1
ATOM 515 C C . ILE A 1 72 ? 2.764 5.278 -5.000 1.00 97.00 72 ILE A C 1
ATOM 517 O O . ILE A 1 72 ? 3.075 5.060 -6.168 1.00 97.00 72 ILE A O 1
ATOM 521 N N . ARG A 1 73 ? 1.872 6.218 -4.661 1.00 96.00 73 ARG A N 1
ATOM 522 C CA . ARG A 1 73 ? 1.079 6.982 -5.648 1.00 96.00 73 ARG A CA 1
ATOM 523 C C . ARG A 1 73 ? 1.889 8.030 -6.409 1.00 96.00 73 ARG A C 1
ATOM 525 O O . ARG A 1 73 ? 1.588 8.324 -7.560 1.00 96.00 73 ARG A O 1
ATOM 532 N N . ARG A 1 74 ? 2.893 8.621 -5.757 1.00 95.62 74 ARG A N 1
ATOM 533 C CA . ARG A 1 74 ? 3.784 9.635 -6.340 1.00 95.62 74 ARG A CA 1
ATOM 534 C C . ARG A 1 74 ? 5.235 9.327 -5.970 1.00 95.62 74 ARG A C 1
ATOM 536 O O . ARG A 1 74 ? 5.766 9.946 -5.051 1.00 95.62 74 ARG A O 1
ATOM 543 N N . PRO A 1 75 ? 5.866 8.339 -6.626 1.00 95.81 75 PRO A N 1
ATOM 544 C CA . PRO A 1 75 ? 7.264 8.027 -6.363 1.00 95.81 75 PRO A CA 1
ATOM 545 C C . PRO A 1 75 ? 8.147 9.234 -6.731 1.00 95.81 75 PRO A C 1
ATOM 547 O O . PRO A 1 75 ? 7.974 9.796 -7.813 1.00 95.81 75 PRO A O 1
ATOM 550 N N . PRO A 1 76 ? 9.113 9.631 -5.881 1.00 96.00 76 PRO A N 1
ATOM 551 C CA . PRO A 1 76 ? 9.987 10.775 -6.162 1.00 96.00 76 PRO A CA 1
ATOM 552 C C . PRO A 1 76 ? 10.950 10.501 -7.327 1.00 96.00 76 PRO A C 1
ATOM 554 O O . PRO A 1 76 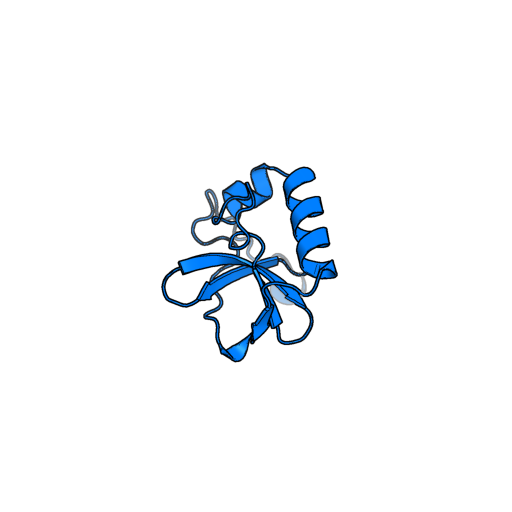? 11.494 11.425 -7.927 1.00 96.00 76 PRO A O 1
ATOM 557 N N . LYS A 1 77 ? 11.163 9.221 -7.655 1.00 96.50 77 LYS A N 1
ATOM 558 C CA . LYS A 1 77 ? 11.951 8.753 -8.792 1.00 96.50 77 LYS A CA 1
ATOM 559 C C . LYS A 1 77 ? 11.392 7.422 -9.287 1.00 96.50 77 LYS A C 1
ATOM 561 O O . LYS A 1 77 ? 11.098 6.545 -8.479 1.00 96.50 77 LYS A O 1
ATOM 566 N N . ILE A 1 78 ? 11.296 7.259 -10.605 1.00 96.81 78 ILE A N 1
ATOM 567 C CA . ILE A 1 78 ? 10.923 5.997 -11.255 1.00 96.81 78 ILE A CA 1
ATOM 568 C C . ILE A 1 78 ? 12.142 5.498 -12.029 1.00 96.81 78 ILE A C 1
ATOM 570 O O . ILE A 1 78 ? 12.681 6.215 -12.869 1.00 96.81 78 ILE A O 1
ATOM 574 N N . LEU A 1 79 ? 12.596 4.285 -11.720 1.00 96.62 79 LEU A N 1
ATOM 575 C CA . LEU A 1 79 ? 13.676 3.606 -12.433 1.00 96.62 79 LEU A CA 1
ATOM 576 C C . LEU A 1 79 ? 13.069 2.455 -13.236 1.00 96.62 79 LEU A C 1
ATOM 578 O O . LEU A 1 79 ? 12.501 1.538 -12.648 1.00 96.62 79 LEU A O 1
ATOM 582 N N . ALA A 1 80 ? 13.187 2.505 -14.561 1.00 96.56 80 ALA A N 1
ATOM 583 C CA . ALA A 1 80 ? 12.736 1.447 -15.459 1.00 96.56 80 ALA A CA 1
ATOM 584 C C . ALA A 1 80 ? 13.955 0.818 -16.143 1.00 96.56 80 ALA A C 1
ATOM 586 O O . ALA A 1 80 ? 14.740 1.523 -16.777 1.00 96.56 80 ALA A O 1
ATOM 587 N N . VAL A 1 81 ? 14.125 -0.495 -15.988 1.00 95.75 81 VAL A N 1
ATOM 588 C CA . VAL A 1 81 ? 15.255 -1.244 -16.554 1.00 95.75 81 VAL A CA 1
ATOM 589 C C . VAL A 1 81 ? 14.722 -2.165 -17.646 1.00 95.75 81 VAL A C 1
ATOM 591 O O . VAL A 1 81 ? 13.968 -3.094 -17.360 1.00 95.75 81 VAL A O 1
ATOM 594 N N . GLY A 1 82 ? 15.085 -1.885 -18.898 1.00 94.94 82 GLY A N 1
ATOM 595 C CA . GLY A 1 82 ? 14.817 -2.772 -20.031 1.00 94.94 82 GLY A CA 1
ATOM 596 C C . GLY A 1 82 ? 15.868 -3.875 -20.136 1.00 94.94 82 GLY A C 1
ATOM 597 O O . GLY A 1 82 ? 16.950 -3.742 -19.568 1.00 94.94 82 GLY A O 1
ATOM 598 N N . LEU A 1 83 ? 15.559 -4.947 -20.875 1.00 93.12 83 LEU A N 1
ATOM 599 C CA . LEU A 1 83 ? 16.521 -6.016 -21.187 1.00 93.12 83 LEU A CA 1
ATOM 600 C C . LEU A 1 83 ? 17.200 -6.624 -19.942 1.00 93.12 83 LEU A C 1
ATOM 602 O O . LEU A 1 83 ? 18.365 -6.994 -19.977 1.00 93.12 83 LEU A O 1
ATOM 606 N N . ASN A 1 84 ? 16.481 -6.724 -18.818 1.00 95.56 84 ASN A N 1
ATOM 607 C CA . ASN A 1 84 ? 17.045 -7.220 -17.554 1.00 95.56 84 ASN A CA 1
ATOM 608 C C . ASN A 1 84 ? 16.844 -8.733 -17.334 1.00 95.56 84 ASN A C 1
ATOM 610 O O . ASN A 1 84 ? 16.912 -9.213 -16.205 1.00 95.56 84 ASN A O 1
ATOM 614 N N . TYR A 1 85 ? 16.546 -9.474 -18.402 1.00 95.12 85 TYR A N 1
ATOM 615 C CA . TYR A 1 85 ? 16.366 -10.926 -18.405 1.00 95.12 85 TYR A CA 1
ATOM 616 C C . TYR A 1 85 ? 16.985 -11.491 -19.677 1.00 95.12 85 TYR A C 1
ATOM 618 O O . TYR A 1 85 ? 16.736 -10.955 -20.754 1.00 95.12 85 TYR A O 1
ATOM 626 N N . ARG A 1 86 ? 17.767 -12.571 -19.562 1.00 93.62 86 ARG A N 1
ATOM 627 C CA . ARG A 1 86 ? 18.462 -13.177 -20.709 1.00 93.62 86 ARG A CA 1
ATOM 628 C C . ARG A 1 86 ? 17.485 -13.633 -21.795 1.00 93.62 86 ARG A C 1
ATOM 630 O O . ARG A 1 86 ? 17.636 -13.221 -22.934 1.00 93.62 86 ARG A O 1
ATOM 637 N N . ASP A 1 87 ? 16.423 -14.326 -21.399 1.00 94.94 87 ASP A N 1
ATOM 638 C CA . ASP A 1 87 ? 15.356 -14.819 -22.282 1.00 94.94 87 ASP A CA 1
ATOM 639 C C . ASP A 1 87 ? 14.561 -13.701 -22.991 1.00 94.94 87 ASP A C 1
ATOM 641 O O . ASP A 1 87 ? 13.755 -13.977 -23.869 1.00 94.94 87 ASP A O 1
ATOM 645 N N . HIS A 1 88 ? 14.722 -12.437 -22.578 1.00 91.81 88 HIS A N 1
ATOM 646 C CA . HIS A 1 88 ? 14.115 -11.282 -23.249 1.00 91.81 88 HIS A CA 1
ATOM 647 C C . HIS A 1 88 ? 15.059 -10.624 -24.270 1.00 91.81 88 HIS A C 1
ATOM 649 O O . HIS A 1 88 ? 14.621 -9.794 -25.064 1.00 91.81 88 HIS A O 1
ATOM 655 N N . ILE A 1 89 ? 16.355 -10.936 -24.197 1.00 93.12 89 ILE A N 1
ATOM 656 C CA . ILE A 1 89 ? 17.400 -10.409 -25.082 1.00 93.12 89 ILE A CA 1
ATOM 657 C C . ILE A 1 89 ? 17.650 -11.363 -26.254 1.00 93.12 89 ILE A C 1
ATOM 659 O O . ILE A 1 89 ? 17.887 -10.890 -27.364 1.00 93.12 89 ILE A O 1
ATOM 663 N N . GLU A 1 90 ? 17.669 -12.668 -25.975 1.00 79.06 90 GLU A N 1
ATOM 664 C CA . GLU A 1 90 ? 17.872 -13.746 -26.958 1.00 79.06 90 GLU A CA 1
ATOM 665 C C . GLU A 1 90 ? 16.635 -13.962 -27.842 1.00 79.06 90 GLU A C 1
ATOM 667 O O . GLU A 1 90 ? 16.836 -14.175 -29.060 1.00 79.06 90 GLU A O 1
#

pLDDT: mean 93.11, std 6.48, range [65.5, 98.5]

Secondary structure (DSSP, 8-state):
-EEEEEEETTEEEEEEEETTEEEESSSSS-S--SSHHHHHHTTHHHHHHHHHHHHH--SEEEGGGSEEPPSSSS-S-----SS-SHHHH-

Radius of gyration: 15.49 Å; chains: 1; bounding box: 34×26×44 Å